Protein AF-A0A218UC31-F1 (afdb_monomer_lite)

Sequence (135 aa):
MTVTEDFSRVENTYQMEAEVCIIFSDFGKMQNVCNLLIEKLGTSVTINPPNFYHTPEAIDTLRRQVCVTAVGNTRRKAQEVCRLFGQALGKPLLIKEEETKEWGGHIDGHLLHCADSQTLQERIQNATAYASCRV

InterPro domains:
  IPR007497 Interleukin-1 receptor-associated kinase 1-binding protein 1/DUF541 [PF04402] (11-98)
  IPR030312 Interleukin-1 receptor-associated kinase 1-binding protein 1 [PTHR18842] (1-135)

Organism: NCBI:txid40157

pLDDT: mean 87.88, std 13.18, range [40.72, 97.5]

Radius of gyration: 24.86 Å; chains: 1; bounding box: 55×25×76 Å

Secondary structure (DSSP, 8-state):
-EEEEEEEEETTEEEEEEEEE---S-HHHHHHHHHHHHHHHGGG---PPPPP---HHHHHHHHHHHHHHHHHHHHHHHHHHHHHTT------S-----EEEEE-S--S------GGG--HHHHHHHH--EEEEE-

Foldseek 3Di:
DDKDKDWDDDDPDIDIDIDDDDDDPDPVVVVVVVVVCCVPCPPVDDDDDDADADDPVRVVVQQVVQLVVQVVVVQVVQQVVQVVVVHGDDDDPDDDWPDKDKDFADPDDDDPDPPVPDDPVRSVRRRDMDMHIDD

Structure (mmCIF, N/CA/C/O backbone):
data_AF-A0A218UC31-F1
#
_entry.id   AF-A0A218UC31-F1
#
loop_
_atom_site.group_PDB
_atom_site.id
_atom_site.type_symbol
_atom_site.label_atom_id
_atom_site.label_alt_id
_atom_site.label_comp_id
_atom_site.label_asym_id
_atom_site.label_entity_id
_atom_site.label_seq_id
_atom_site.pdbx_PDB_ins_code
_atom_site.Cartn_x
_atom_site.Cartn_y
_atom_site.Cartn_z
_atom_site.occupancy
_atom_site.B_iso_or_equiv
_atom_site.auth_seq_id
_atom_site.auth_comp_id
_atom_site.auth_asym_id
_atom_site.auth_atom_id
_atom_site.pdbx_PDB_model_num
ATOM 1 N N . MET A 1 1 ? -13.307 -8.740 10.676 1.00 80.25 1 MET A N 1
ATOM 2 C CA . MET A 1 1 ? -13.971 -8.236 11.891 1.00 80.25 1 MET A CA 1
ATOM 3 C C . MET A 1 1 ? -13.623 -9.192 13.003 1.00 80.25 1 MET A C 1
ATOM 5 O O . MET A 1 1 ? -13.785 -10.391 12.803 1.00 80.25 1 MET A O 1
ATOM 9 N N . THR A 1 2 ? -13.108 -8.677 14.106 1.00 88.44 2 THR A N 1
ATOM 10 C CA . THR A 1 2 ? -12.864 -9.444 15.330 1.00 88.44 2 THR A CA 1
ATOM 11 C C . THR A 1 2 ? -13.729 -8.858 16.431 1.00 88.44 2 THR A C 1
ATOM 13 O O . THR A 1 2 ? -13.940 -7.646 16.455 1.00 88.44 2 THR A O 1
ATOM 16 N N . VAL A 1 3 ? -14.265 -9.723 17.286 1.00 89.25 3 VAL A N 1
ATOM 17 C CA . VAL A 1 3 ? -15.094 -9.335 18.427 1.00 89.25 3 VAL A CA 1
ATOM 18 C C . VAL A 1 3 ? -14.505 -9.998 19.663 1.00 89.25 3 VAL A C 1
ATOM 20 O O . VAL A 1 3 ? -14.278 -11.208 19.644 1.00 89.25 3 VAL A O 1
ATOM 23 N N . THR A 1 4 ? -14.249 -9.208 20.697 1.00 89.38 4 THR A N 1
ATOM 24 C CA . THR A 1 4 ? -13.801 -9.678 22.010 1.00 89.38 4 THR A CA 1
ATOM 25 C C . THR A 1 4 ? -14.854 -9.271 23.024 1.00 89.38 4 THR A C 1
ATOM 27 O O . THR A 1 4 ? -15.269 -8.118 23.026 1.00 89.38 4 THR A O 1
ATOM 30 N N . GLU A 1 5 ? -15.297 -10.198 23.864 1.00 90.44 5 GLU A N 1
ATOM 31 C CA . GLU A 1 5 ? -16.332 -9.948 24.868 1.00 90.44 5 GLU A CA 1
ATOM 32 C C . GLU A 1 5 ? -15.764 -10.242 26.256 1.00 90.44 5 GLU A C 1
ATOM 34 O O . GLU A 1 5 ? -15.168 -11.299 26.471 1.00 90.44 5 GLU A O 1
ATOM 39 N N . ASP A 1 6 ? -15.959 -9.315 27.188 1.00 89.25 6 ASP A N 1
ATOM 40 C CA . ASP A 1 6 ? -15.653 -9.485 28.603 1.00 89.25 6 ASP A CA 1
ATOM 41 C C . ASP A 1 6 ? -16.940 -9.370 29.419 1.00 89.25 6 ASP A C 1
ATOM 43 O O . ASP A 1 6 ? -17.787 -8.505 29.174 1.00 89.25 6 ASP A O 1
ATOM 47 N N . PHE A 1 7 ? -17.105 -10.281 30.374 1.00 90.25 7 PHE A N 1
ATOM 48 C CA . PHE A 1 7 ? -18.274 -10.333 31.238 1.00 90.25 7 PHE A CA 1
ATOM 49 C C . PHE A 1 7 ? -17.826 -10.404 32.688 1.00 90.25 7 PHE A C 1
ATOM 51 O O . PHE A 1 7 ? -17.220 -11.386 33.125 1.00 90.25 7 PHE A O 1
ATOM 58 N N . SER A 1 8 ? -18.178 -9.381 33.457 1.00 89.50 8 SER A N 1
ATOM 59 C CA . SER A 1 8 ? -17.774 -9.255 34.850 1.00 89.50 8 SER A CA 1
ATOM 60 C C . SER A 1 8 ? -18.974 -8.969 35.750 1.00 89.50 8 SER A C 1
ATOM 62 O O . SER A 1 8 ? -19.945 -8.308 35.378 1.00 89.50 8 SER A O 1
ATOM 64 N N . ARG A 1 9 ? -18.938 -9.518 36.969 1.00 88.25 9 ARG A N 1
ATOM 65 C CA . ARG A 1 9 ? -19.895 -9.160 38.020 1.00 88.25 9 ARG A CA 1
ATOM 66 C C . ARG A 1 9 ? -19.314 -7.988 38.797 1.00 88.25 9 ARG A C 1
ATOM 68 O O . ARG A 1 9 ? -18.269 -8.138 39.426 1.00 88.25 9 ARG A O 1
ATOM 75 N N . VAL A 1 10 ? -20.009 -6.859 38.782 1.00 89.62 10 VAL A N 1
ATOM 76 C CA . VAL A 1 10 ? -19.609 -5.652 39.507 1.00 89.62 10 VAL A CA 1
ATOM 77 C C . VAL A 1 10 ? -20.666 -5.392 40.569 1.00 89.62 10 VAL A C 1
ATOM 79 O O . VAL A 1 10 ? -21.841 -5.198 40.267 1.00 89.62 10 VAL A O 1
ATOM 82 N N . GLU A 1 11 ? -20.259 -5.477 41.836 1.00 87.94 11 GLU A N 1
ATOM 83 C CA . GLU A 1 11 ? -21.158 -5.419 42.994 1.00 87.94 11 GLU A CA 1
ATOM 84 C C . GLU A 1 11 ? -22.302 -6.458 42.900 1.00 87.94 11 GLU A C 1
ATOM 86 O O . GLU A 1 11 ? -22.085 -7.666 43.056 1.00 87.94 11 GLU A O 1
ATOM 91 N N . ASN A 1 12 ? -23.530 -5.998 42.636 1.00 87.94 12 ASN A N 1
ATOM 92 C CA . ASN A 1 12 ? -24.735 -6.819 42.522 1.00 87.94 12 ASN A CA 1
ATOM 93 C C . ASN A 1 12 ? -25.334 -6.848 41.107 1.00 87.94 12 ASN A C 1
ATOM 95 O O . ASN A 1 12 ? -26.433 -7.375 40.923 1.00 87.94 12 ASN A O 1
ATOM 99 N N . THR A 1 13 ? -24.621 -6.315 40.117 1.00 89.75 13 THR A N 1
ATOM 100 C CA . THR A 1 13 ? -25.026 -6.304 38.709 1.00 89.75 13 THR A CA 1
ATOM 101 C C . THR A 1 13 ? -23.996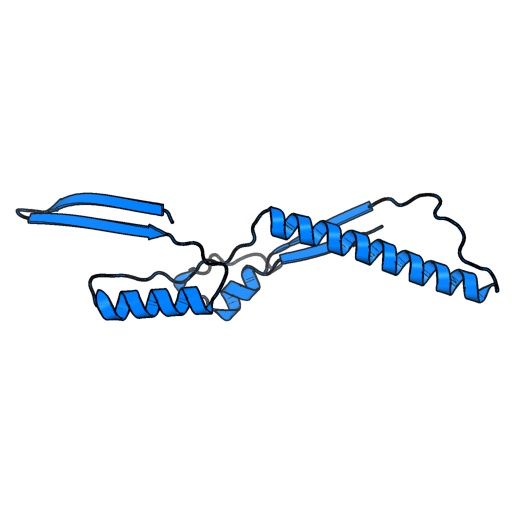 -7.025 37.840 1.00 89.75 13 THR A C 1
ATOM 103 O O . THR A 1 13 ? -22.927 -7.442 38.295 1.00 89.75 13 THR A O 1
ATOM 106 N N . TYR A 1 14 ? -24.359 -7.234 36.579 1.00 89.94 14 TYR A N 1
ATOM 107 C CA . TYR A 1 14 ? -23.474 -7.782 35.563 1.00 89.94 14 TYR A CA 1
ATOM 108 C C . TYR A 1 14 ? -23.155 -6.695 34.545 1.00 89.94 14 TYR A C 1
ATOM 110 O O . TYR A 1 14 ? -24.059 -5.986 34.098 1.00 89.94 14 TYR A O 1
ATOM 118 N N . GLN A 1 15 ? -21.883 -6.588 34.190 1.00 90.06 15 GLN A N 1
ATOM 119 C CA . GLN A 1 15 ? -21.370 -5.702 33.159 1.00 90.06 15 GLN A CA 1
ATOM 120 C C . GLN A 1 15 ? -20.818 -6.557 32.023 1.00 90.06 15 GLN A C 1
ATOM 122 O O . GLN A 1 15 ? -20.142 -7.560 32.255 1.00 90.06 15 GLN A O 1
ATOM 127 N N . MET A 1 16 ? -21.144 -6.164 30.796 1.00 90.38 16 MET A N 1
ATOM 128 C CA . MET A 1 16 ? -20.617 -6.773 29.585 1.00 90.38 16 MET A CA 1
ATOM 129 C C . MET A 1 16 ? -19.983 -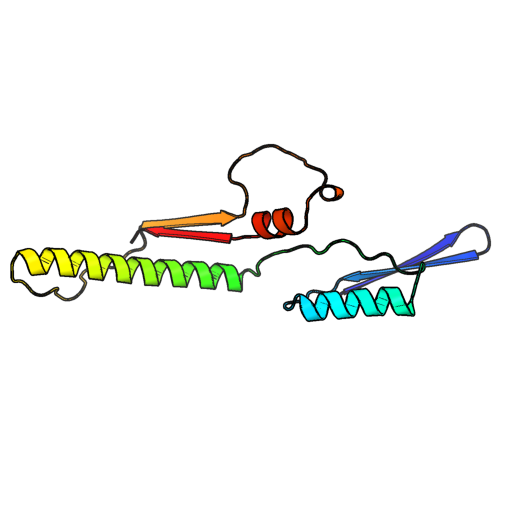5.680 28.739 1.00 90.38 16 MET A C 1
ATOM 131 O O . MET A 1 16 ? -20.630 -4.671 28.453 1.00 90.38 16 MET A O 1
ATOM 135 N N . GLU A 1 17 ? -18.742 -5.899 28.330 1.00 90.88 17 GLU A N 1
ATOM 136 C CA . GLU A 1 17 ? -18.025 -5.038 27.397 1.00 90.88 17 GLU A CA 1
ATOM 137 C C . GLU A 1 17 ? -17.679 -5.842 26.149 1.00 90.88 17 GLU A C 1
ATOM 139 O O . GLU A 1 17 ? -17.241 -6.986 26.236 1.00 90.88 17 GLU A O 1
ATOM 144 N N . ALA A 1 18 ? -17.907 -5.254 24.976 1.00 92.25 18 ALA A N 1
ATOM 145 C CA . ALA A 1 18 ? -17.579 -5.871 23.701 1.00 92.25 18 ALA A CA 1
ATOM 146 C C . ALA A 1 18 ? -16.709 -4.921 22.877 1.00 92.25 18 ALA A C 1
ATOM 148 O O . ALA A 1 18 ? -17.108 -3.793 22.581 1.00 92.25 18 ALA A O 1
ATOM 149 N N . GLU A 1 19 ? -15.531 -5.388 22.479 1.00 93.12 19 GLU A N 1
ATOM 150 C CA . GLU A 1 19 ? -14.643 -4.690 21.560 1.00 93.12 19 GLU A CA 1
ATOM 151 C C . GLU A 1 19 ? -14.818 -5.259 20.153 1.00 93.12 19 GLU A C 1
ATOM 153 O O . GLU A 1 19 ? -14.661 -6.459 19.929 1.00 93.12 19 GLU A O 1
ATOM 158 N N . VAL A 1 20 ? -15.122 -4.391 19.187 1.00 92.06 20 VAL A N 1
ATOM 159 C CA . VAL A 1 20 ? -15.267 -4.769 17.778 1.00 92.06 20 VAL A CA 1
ATOM 160 C C . VAL A 1 20 ? -14.187 -4.076 16.956 1.00 92.06 20 VAL A C 1
ATOM 162 O O . VAL A 1 20 ? -14.232 -2.862 16.762 1.00 92.06 20 VAL A O 1
ATOM 165 N N . CYS A 1 21 ? -13.246 -4.844 16.404 1.00 91.12 21 CYS A N 1
ATOM 166 C CA . CYS A 1 21 ? -12.248 -4.313 15.475 1.00 91.12 21 CYS A CA 1
ATOM 167 C C . CYS A 1 21 ? -12.645 -4.627 14.028 1.00 91.12 21 CYS A C 1
ATOM 169 O O . CYS A 1 21 ? -12.875 -5.781 13.638 1.00 91.12 21 CYS A O 1
ATOM 171 N N . ILE A 1 22 ? -12.688 -3.589 13.195 1.00 92.00 22 ILE A N 1
ATOM 172 C CA . ILE A 1 22 ? -13.055 -3.693 11.783 1.00 92.00 22 ILE A CA 1
ATOM 173 C C . ILE A 1 22 ? -11.948 -3.076 10.936 1.00 92.00 22 ILE A C 1
ATOM 175 O O . ILE A 1 22 ? -11.487 -1.970 11.201 1.00 92.00 22 ILE A O 1
ATOM 179 N N . ILE A 1 23 ? -11.543 -3.800 9.895 1.00 92.12 23 ILE A N 1
ATOM 180 C CA . ILE A 1 23 ? -10.598 -3.312 8.895 1.00 92.12 23 ILE A CA 1
ATOM 181 C C . ILE A 1 23 ? -11.411 -2.789 7.717 1.00 92.12 23 ILE A C 1
ATOM 183 O O . ILE A 1 23 ? -12.220 -3.522 7.143 1.00 92.12 23 ILE A O 1
ATOM 187 N N . PHE A 1 24 ? -11.172 -1.535 7.349 1.00 92.19 24 PHE A N 1
ATOM 188 C CA . PHE A 1 24 ? -11.782 -0.903 6.188 1.00 92.19 24 PHE A CA 1
ATOM 189 C C . PHE A 1 24 ? -10.716 -0.580 5.148 1.00 92.19 24 PHE A C 1
ATOM 191 O O . PHE A 1 24 ? -9.665 -0.038 5.471 1.00 92.19 24 PHE A O 1
ATOM 198 N N . SER A 1 25 ? -11.015 -0.868 3.883 1.00 90.69 25 SER A N 1
ATOM 199 C CA . SER A 1 25 ? -10.221 -0.406 2.739 1.00 90.69 25 SER A CA 1
ATOM 200 C C . SER A 1 25 ? -10.719 0.931 2.172 1.00 90.69 25 SER A C 1
ATOM 202 O O . SER A 1 25 ? -10.069 1.512 1.312 1.00 90.69 25 SER A O 1
ATOM 204 N N . ASP A 1 26 ? -11.897 1.389 2.608 1.00 91.94 26 ASP A N 1
ATOM 205 C CA . ASP A 1 26 ? -12.588 2.577 2.105 1.00 91.94 26 ASP A CA 1
ATOM 206 C C . ASP A 1 26 ? -12.961 3.493 3.276 1.00 91.94 26 ASP A C 1
ATOM 208 O O . ASP A 1 26 ? -13.689 3.094 4.192 1.00 91.94 26 ASP A O 1
ATOM 212 N N . PHE A 1 27 ? -12.453 4.726 3.232 1.00 88.31 27 PHE A N 1
ATOM 213 C CA . PHE A 1 27 ? -12.650 5.715 4.288 1.00 88.31 27 PHE A CA 1
ATOM 214 C C . PHE A 1 27 ? -14.107 6.180 4.401 1.00 88.31 27 PHE A C 1
ATOM 216 O O . PHE A 1 27 ? -14.608 6.362 5.508 1.00 88.31 27 PHE A O 1
ATOM 223 N N . GLY A 1 28 ? -14.816 6.325 3.278 1.00 92.44 28 GLY A N 1
ATOM 224 C CA . GLY A 1 28 ? -16.222 6.724 3.280 1.00 92.44 28 GLY A CA 1
ATOM 225 C C . GLY A 1 28 ? -17.107 5.657 3.920 1.00 92.44 28 GLY A C 1
ATOM 226 O O . GLY A 1 28 ? -17.976 5.971 4.733 1.00 92.44 28 GLY A O 1
ATOM 227 N N . LYS A 1 29 ? -16.845 4.377 3.629 1.00 94.31 29 LYS A N 1
ATOM 228 C CA . LYS A 1 29 ? -17.543 3.257 4.284 1.00 94.31 29 LYS A CA 1
ATOM 229 C C . LYS A 1 29 ? -17.259 3.211 5.781 1.00 94.31 29 LYS A C 1
ATOM 231 O O . LYS A 1 29 ? -18.200 3.052 6.552 1.00 94.31 29 LYS A O 1
ATOM 236 N N . MET A 1 30 ? -15.999 3.385 6.183 1.00 93.44 30 MET A N 1
ATOM 237 C CA . MET A 1 30 ? -15.620 3.468 7.596 1.00 93.44 30 MET A CA 1
ATOM 238 C C . MET A 1 30 ? -16.388 4.590 8.302 1.00 93.44 30 MET A C 1
ATOM 240 O O . MET A 1 30 ? -17.046 4.343 9.308 1.00 93.44 30 MET A O 1
ATOM 244 N N . GLN A 1 31 ? -16.363 5.805 7.747 1.00 92.31 31 GLN A N 1
ATOM 245 C CA . GLN A 1 31 ? -17.034 6.965 8.331 1.00 92.31 31 GLN A CA 1
ATOM 246 C C . GLN A 1 31 ? -18.550 6.756 8.443 1.00 92.31 31 GLN A C 1
ATOM 248 O O . GLN A 1 31 ? -19.131 7.046 9.486 1.00 92.31 31 GLN A O 1
ATOM 253 N N . ASN A 1 32 ? -19.189 6.204 7.408 1.00 95.88 32 ASN A N 1
ATOM 254 C CA . ASN A 1 32 ? -20.620 5.899 7.432 1.00 95.88 32 ASN A CA 1
ATOM 255 C C . ASN A 1 32 ? -20.979 4.890 8.529 1.00 95.88 32 ASN A C 1
ATOM 257 O O . ASN A 1 32 ? -21.979 5.075 9.219 1.00 95.88 32 ASN A O 1
ATOM 261 N N . VAL A 1 33 ? -20.162 3.848 8.716 1.00 94.44 33 VAL A N 1
ATOM 262 C CA . VAL A 1 33 ? -20.369 2.867 9.791 1.00 94.44 33 VAL A CA 1
ATOM 263 C C . VAL A 1 33 ? -20.169 3.511 11.163 1.00 94.44 33 VAL A C 1
ATOM 265 O O . VAL A 1 33 ? -21.015 3.321 12.031 1.00 94.44 33 VAL A O 1
ATOM 268 N N . CYS A 1 34 ? -19.121 4.318 11.362 1.00 92.81 34 CYS A N 1
ATOM 269 C CA . CYS A 1 34 ? -18.907 5.029 12.627 1.00 92.81 34 CYS A CA 1
ATOM 270 C C . CYS A 1 34 ? -20.086 5.950 12.973 1.00 92.81 34 CYS A C 1
ATOM 272 O O . CYS A 1 34 ? -20.592 5.910 14.092 1.00 92.81 34 CYS A O 1
ATOM 274 N N . ASN A 1 35 ? -20.565 6.728 11.999 1.00 94.38 35 ASN A N 1
ATOM 275 C CA . ASN A 1 35 ? -21.720 7.606 12.176 1.00 94.38 35 ASN A CA 1
ATOM 276 C C . ASN A 1 35 ? -22.978 6.811 12.546 1.00 94.38 35 ASN A C 1
ATOM 278 O O . ASN A 1 35 ? -23.686 7.190 13.474 1.00 94.38 35 ASN A O 1
ATOM 282 N N . LEU A 1 36 ? -23.230 5.692 11.859 1.00 95.69 36 LEU A N 1
ATOM 283 C CA . LEU A 1 36 ? -24.373 4.825 12.140 1.00 95.69 36 LEU A CA 1
ATOM 284 C C . LEU A 1 36 ? -24.314 4.250 13.562 1.00 95.69 36 LEU A C 1
ATOM 286 O O . LEU A 1 36 ? -25.330 4.228 14.252 1.00 95.69 36 LEU A O 1
ATOM 290 N N . LEU A 1 37 ? -23.142 3.793 14.009 1.00 94.12 37 LEU A N 1
ATOM 291 C CA . LEU A 1 37 ? -22.967 3.249 15.358 1.00 94.12 37 LEU A CA 1
ATOM 292 C C . LEU A 1 37 ? -23.225 4.314 16.427 1.00 94.12 37 LEU A C 1
ATOM 294 O O . LEU A 1 37 ? -23.959 4.044 17.374 1.00 94.12 37 LEU A O 1
ATOM 298 N N . ILE A 1 38 ? -22.703 5.530 16.246 1.00 94.31 38 ILE A N 1
ATOM 299 C CA . ILE A 1 38 ? -22.977 6.657 17.150 1.00 94.31 38 ILE A CA 1
ATOM 300 C C . ILE A 1 38 ? -24.473 6.986 17.164 1.00 94.31 38 ILE A C 1
ATOM 302 O O . ILE A 1 38 ? -25.054 7.159 18.231 1.00 94.31 38 ILE A O 1
ATOM 306 N N . GLU A 1 39 ? -25.118 7.035 15.996 1.00 96.00 39 GLU A N 1
ATOM 307 C CA . GLU A 1 39 ? -26.543 7.360 15.886 1.00 96.00 39 GLU A CA 1
ATOM 308 C C . GLU A 1 39 ? -27.432 6.320 16.583 1.00 96.00 39 GLU A C 1
ATOM 310 O O . GLU A 1 39 ? -28.420 6.679 17.222 1.00 96.00 39 GLU A O 1
ATOM 315 N N . LYS A 1 40 ? -27.107 5.026 16.457 1.00 96.44 40 LYS A N 1
ATOM 316 C CA . LYS A 1 40 ? -27.949 3.941 16.984 1.00 96.44 40 LYS A CA 1
ATOM 317 C C . LYS A 1 40 ? -27.637 3.551 18.425 1.00 96.44 40 LYS A C 1
ATOM 319 O O . LYS A 1 40 ? -28.552 3.118 19.119 1.00 96.44 40 LYS A O 1
ATOM 324 N N . LEU A 1 41 ? -26.385 3.673 18.863 1.00 94.31 41 LEU A N 1
ATOM 325 C CA . LEU A 1 41 ? -25.936 3.213 20.184 1.00 94.31 41 LEU A CA 1
ATOM 326 C C . LEU A 1 41 ? -25.631 4.366 21.150 1.00 94.31 41 LEU A C 1
ATOM 328 O O . LEU A 1 41 ? -25.525 4.139 22.354 1.00 94.31 41 LEU A O 1
ATOM 332 N N . GLY A 1 42 ? -25.525 5.603 20.658 1.00 92.94 42 GLY A N 1
ATOM 333 C CA . GLY A 1 42 ? -25.339 6.790 21.488 1.00 92.94 42 GLY A CA 1
ATOM 334 C C . GLY A 1 42 ? -24.121 6.678 22.404 1.00 92.94 42 GLY A C 1
ATOM 335 O O . GLY A 1 42 ? -23.006 6.441 21.950 1.00 92.94 42 GLY A O 1
ATOM 336 N N . THR A 1 43 ? -24.337 6.841 23.709 1.00 92.06 43 THR A N 1
ATOM 337 C CA . THR A 1 43 ? -23.278 6.796 24.733 1.00 92.06 43 THR A CA 1
ATOM 338 C C . THR A 1 43 ? -22.839 5.382 25.114 1.00 92.06 43 THR A C 1
ATOM 340 O O . THR A 1 43 ? -21.910 5.235 25.899 1.00 92.06 43 THR A O 1
ATOM 343 N N . SER A 1 44 ? -23.503 4.342 24.603 1.00 91.38 44 SER A N 1
ATOM 344 C CA . SER A 1 44 ? -23.142 2.942 24.864 1.00 91.38 44 SER A CA 1
ATOM 345 C C . SER A 1 44 ? -22.023 2.429 23.954 1.00 91.38 44 SER A C 1
ATOM 347 O O . SER A 1 44 ? -21.630 1.274 24.076 1.00 91.38 44 SER A O 1
ATOM 349 N N . VAL A 1 45 ? -21.518 3.261 23.037 1.00 93.75 45 VAL A N 1
ATOM 350 C CA . VAL A 1 45 ? -20.395 2.929 22.158 1.00 93.75 45 VAL A CA 1
ATOM 351 C C . VAL A 1 45 ? -19.296 3.980 22.272 1.00 93.75 45 VAL A C 1
ATOM 353 O O . VAL A 1 45 ? -19.556 5.181 22.245 1.00 93.75 45 VAL A O 1
ATOM 356 N N . THR A 1 46 ? -18.052 3.515 22.334 1.00 93.25 46 THR A N 1
ATOM 357 C CA . THR A 1 46 ? -16.859 4.357 22.225 1.00 93.25 46 THR A CA 1
ATOM 358 C C . THR A 1 46 ? -16.159 4.016 20.919 1.00 93.25 46 THR A C 1
ATOM 360 O O . THR A 1 46 ? -15.781 2.867 20.698 1.00 93.25 46 THR A O 1
ATOM 363 N N . ILE A 1 47 ? -15.997 5.002 20.033 1.00 91.69 47 ILE A N 1
ATOM 364 C CA . ILE A 1 47 ? -15.278 4.818 18.768 1.00 91.69 47 ILE A CA 1
ATOM 365 C C . ILE A 1 47 ? -13.867 5.364 18.916 1.00 91.69 47 ILE A C 1
ATOM 367 O O . ILE A 1 47 ? -13.668 6.570 19.066 1.00 91.69 47 ILE A O 1
ATOM 371 N N . ASN A 1 48 ? -12.889 4.469 18.820 1.00 88.62 48 ASN A N 1
ATOM 372 C CA . ASN A 1 48 ? -11.487 4.848 18.814 1.00 88.62 48 ASN A CA 1
ATOM 373 C C . ASN A 1 48 ? -11.078 5.424 17.445 1.00 88.62 48 ASN A C 1
ATOM 375 O O . ASN A 1 48 ? -11.583 4.982 16.407 1.00 88.62 48 ASN A O 1
ATO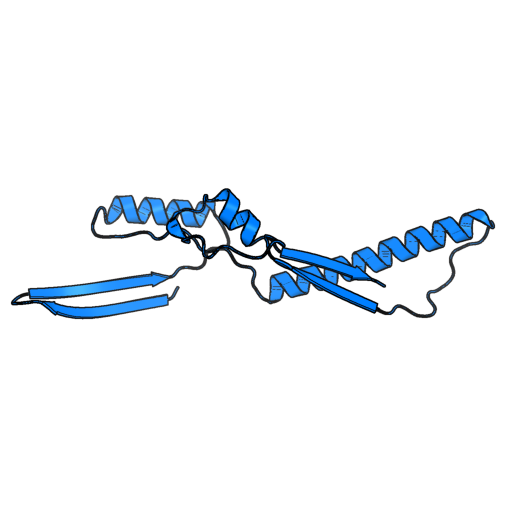M 379 N N . PRO A 1 49 ? -10.144 6.391 17.412 1.00 85.81 49 PRO A N 1
ATOM 380 C CA . PRO A 1 49 ? -9.569 6.887 16.168 1.00 85.81 49 PRO A CA 1
ATOM 381 C C . PRO A 1 49 ? -8.978 5.761 15.295 1.00 85.81 49 PRO A C 1
ATOM 383 O O . PRO A 1 49 ? -8.385 4.823 15.833 1.00 85.81 49 PRO A O 1
ATOM 386 N N . PRO A 1 50 ? -9.069 5.849 13.954 1.00 87.88 50 PRO A N 1
ATOM 387 C CA . PRO A 1 50 ? -8.593 4.789 13.073 1.00 87.88 50 PRO A CA 1
ATOM 388 C C . PRO A 1 50 ? -7.066 4.655 13.095 1.00 87.88 50 PRO A C 1
ATOM 390 O O . PRO A 1 50 ? -6.331 5.647 13.184 1.00 87.88 50 PRO A O 1
ATOM 393 N N . ASN A 1 51 ? -6.612 3.411 12.938 1.00 86.31 51 ASN A N 1
ATOM 394 C CA . ASN A 1 51 ? -5.216 3.057 12.707 1.00 86.31 51 ASN A CA 1
ATOM 395 C C . ASN A 1 51 ? -4.999 2.794 11.215 1.00 86.31 51 ASN A C 1
ATOM 397 O O . ASN A 1 51 ? -5.710 1.989 10.612 1.00 86.31 51 ASN A O 1
ATOM 401 N N . PHE A 1 52 ? -4.006 3.459 10.629 1.00 87.69 52 PHE A N 1
ATOM 402 C CA . PHE A 1 52 ? -3.654 3.308 9.220 1.00 87.69 52 PHE A CA 1
ATOM 403 C C . PHE A 1 52 ? -2.432 2.410 9.085 1.00 87.69 52 PHE A C 1
ATOM 405 O O . PHE A 1 52 ? -1.443 2.587 9.793 1.00 87.69 52 PHE A O 1
ATOM 412 N N . TYR A 1 53 ? -2.496 1.455 8.165 1.00 87.06 53 TYR A N 1
ATOM 413 C CA . TYR A 1 53 ? -1.386 0.564 7.866 1.00 87.06 53 TYR A CA 1
ATOM 414 C C . TYR A 1 53 ? -1.491 0.042 6.434 1.00 87.06 53 TYR A C 1
ATOM 416 O O . TYR A 1 53 ? -2.552 0.082 5.807 1.00 87.06 53 TYR A O 1
ATOM 424 N N . HIS A 1 54 ? -0.377 -0.478 5.930 1.00 89.50 54 HIS A N 1
ATOM 425 C CA . HIS A 1 54 ? -0.313 -1.171 4.652 1.00 89.50 54 HIS A CA 1
ATOM 426 C C . HIS A 1 54 ? -0.217 -2.675 4.879 1.00 89.50 54 HIS A C 1
ATOM 428 O O . HIS A 1 54 ? 0.462 -3.131 5.800 1.00 89.50 54 HIS A O 1
ATOM 434 N N . THR A 1 55 ? -0.883 -3.456 4.031 1.00 90.00 55 THR A N 1
ATOM 435 C CA . THR A 1 55 ? -0.709 -4.909 4.053 1.00 90.00 55 THR A CA 1
ATOM 436 C C . THR A 1 55 ? 0.655 -5.285 3.461 1.00 90.00 55 THR A C 1
ATOM 438 O O . THR A 1 55 ? 1.195 -4.526 2.643 1.00 90.00 55 THR A O 1
ATOM 441 N N . PRO A 1 56 ? 1.226 -6.448 3.821 1.00 88.75 56 PRO A N 1
ATOM 442 C CA . PRO A 1 56 ? 2.478 -6.918 3.229 1.00 88.75 56 PRO A CA 1
ATOM 443 C C . PRO A 1 56 ? 2.432 -6.977 1.695 1.00 88.75 56 PRO A C 1
ATOM 445 O O . PRO A 1 56 ? 3.411 -6.646 1.029 1.00 88.75 56 PRO A O 1
ATOM 448 N N . GLU A 1 57 ? 1.278 -7.323 1.124 1.00 92.62 57 GLU A N 1
ATOM 449 C CA . GLU A 1 57 ? 1.064 -7.416 -0.323 1.00 92.62 57 GLU A CA 1
ATOM 450 C C . GLU A 1 57 ? 1.106 -6.040 -0.999 1.00 92.62 57 GLU A C 1
ATOM 452 O O . GLU A 1 57 ? 1.636 -5.904 -2.105 1.00 92.62 57 GLU A O 1
ATOM 457 N N . ALA A 1 58 ? 0.578 -5.004 -0.338 1.00 91.44 58 ALA A N 1
ATOM 458 C CA . ALA A 1 58 ? 0.644 -3.633 -0.838 1.00 91.44 58 ALA A CA 1
ATOM 459 C C . ALA A 1 58 ? 2.096 -3.129 -0.881 1.00 91.44 58 ALA A C 1
ATOM 461 O O . ALA A 1 58 ? 2.508 -2.508 -1.862 1.00 91.44 58 ALA A O 1
ATOM 462 N N . ILE A 1 59 ? 2.886 -3.453 0.147 1.00 91.56 59 ILE A N 1
ATOM 463 C CA . ILE A 1 59 ? 4.311 -3.105 0.204 1.00 91.56 59 ILE A CA 1
ATOM 464 C C . ILE A 1 59 ? 5.117 -3.883 -0.846 1.00 91.56 59 ILE A C 1
ATOM 466 O O . ILE A 1 59 ? 5.921 -3.292 -1.564 1.00 91.56 59 ILE A O 1
ATOM 470 N N . ASP A 1 60 ? 4.878 -5.185 -1.014 1.00 92.69 60 ASP A N 1
ATOM 471 C CA . ASP A 1 60 ? 5.536 -5.977 -2.065 1.00 92.69 60 ASP A CA 1
ATOM 472 C C . ASP A 1 60 ? 5.204 -5.455 -3.474 1.00 92.69 60 ASP A C 1
ATOM 474 O O . ASP A 1 60 ? 6.076 -5.335 -4.339 1.00 92.69 60 ASP A O 1
ATOM 478 N N . THR A 1 61 ? 3.952 -5.048 -3.694 1.00 95.56 61 THR A N 1
ATOM 479 C CA . THR A 1 61 ? 3.536 -4.408 -4.949 1.00 95.56 61 THR A CA 1
ATOM 480 C C . THR A 1 61 ? 4.310 -3.112 -5.194 1.00 95.56 61 THR A C 1
ATOM 482 O O . THR A 1 61 ? 4.796 -2.886 -6.307 1.00 95.56 61 THR A O 1
ATOM 485 N N . LEU A 1 62 ? 4.486 -2.285 -4.158 1.00 95.38 62 LEU A N 1
ATOM 486 C CA . LEU A 1 62 ? 5.278 -1.058 -4.236 1.00 95.38 62 LEU A CA 1
ATOM 487 C C . LEU A 1 62 ? 6.744 -1.351 -4.604 1.00 95.38 62 LEU A C 1
ATOM 489 O O . LEU A 1 62 ? 7.261 -0.719 -5.527 1.00 95.38 62 LEU A O 1
ATOM 493 N N . ARG A 1 63 ? 7.394 -2.342 -3.968 1.00 93.25 63 ARG A N 1
ATOM 494 C CA . ARG A 1 63 ? 8.774 -2.764 -4.305 1.00 93.25 63 ARG A CA 1
ATOM 495 C C . ARG A 1 63 ? 8.922 -3.077 -5.788 1.00 93.25 63 ARG A C 1
ATOM 497 O O . ARG A 1 63 ? 9.779 -2.516 -6.474 1.00 93.25 63 ARG A O 1
ATOM 504 N N . ARG A 1 64 ? 8.054 -3.955 -6.296 1.00 94.50 64 ARG A N 1
ATOM 505 C CA . ARG A 1 64 ? 8.080 -4.393 -7.699 1.00 94.50 64 ARG A CA 1
ATOM 506 C C . ARG A 1 64 ? 7.879 -3.217 -8.646 1.00 94.50 64 ARG A C 1
ATOM 508 O O . ARG A 1 64 ? 8.612 -3.087 -9.626 1.00 94.50 64 ARG A O 1
ATOM 515 N N . GLN A 1 65 ? 6.925 -2.340 -8.338 1.00 96.25 65 GLN A N 1
ATOM 516 C CA . GLN A 1 65 ? 6.639 -1.165 -9.154 1.00 96.25 65 GLN A CA 1
ATOM 517 C C . GLN A 1 65 ? 7.847 -0.225 -9.239 1.00 96.25 65 GLN A C 1
ATOM 519 O O . GLN A 1 65 ? 8.190 0.252 -10.326 1.00 96.25 65 GLN A O 1
ATOM 524 N N . VAL A 1 66 ? 8.513 0.027 -8.112 1.00 96.44 66 VAL A N 1
ATOM 525 C CA . VAL A 1 66 ? 9.692 0.896 -8.064 1.00 96.44 66 VAL A CA 1
ATOM 526 C C . VAL A 1 66 ? 10.863 0.276 -8.830 1.00 96.44 66 VAL A C 1
ATOM 528 O O . VAL A 1 66 ? 11.500 0.983 -9.609 1.00 96.44 66 VAL A O 1
ATOM 531 N N . CYS A 1 67 ? 11.091 -1.034 -8.713 1.00 95.75 67 CYS A N 1
ATOM 532 C CA . CYS A 1 67 ? 12.122 -1.745 -9.477 1.00 95.75 67 CYS A CA 1
ATOM 533 C C . CYS A 1 67 ? 11.887 -1.655 -10.996 1.00 95.75 67 CYS A C 1
ATOM 535 O O . CYS A 1 67 ? 12.763 -1.217 -11.745 1.00 95.75 67 CYS A O 1
ATOM 537 N N . VAL A 1 68 ? 10.673 -1.961 -11.468 1.00 96.56 68 VAL A N 1
ATOM 538 C CA . VAL A 1 68 ? 10.321 -1.853 -12.897 1.00 96.56 68 VAL A CA 1
ATOM 539 C C . VAL A 1 68 ? 10.494 -0.419 -13.404 1.00 96.56 68 VAL A C 1
ATOM 541 O O . VAL A 1 68 ? 11.011 -0.191 -14.501 1.00 96.56 68 VAL A O 1
ATOM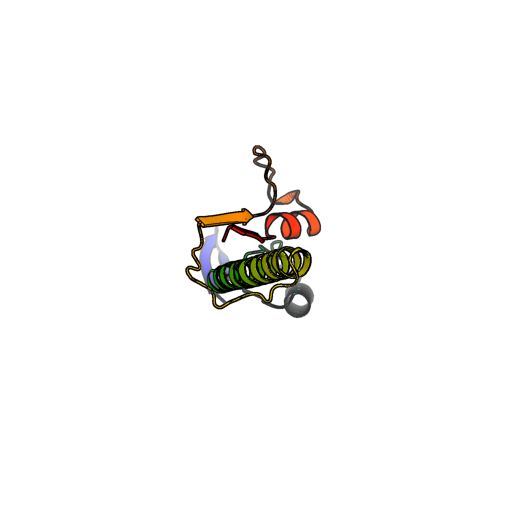 544 N N . THR A 1 69 ? 10.104 0.563 -12.590 1.00 97.31 69 THR A N 1
ATOM 545 C CA . THR A 1 69 ? 10.267 1.983 -12.923 1.00 97.31 69 THR A CA 1
ATOM 546 C C . THR A 1 69 ? 11.746 2.369 -13.008 1.00 97.31 69 THR A C 1
ATOM 548 O O . THR A 1 69 ? 12.140 3.063 -13.948 1.00 97.31 69 THR A O 1
ATOM 551 N N . ALA A 1 70 ? 12.582 1.883 -12.087 1.00 97.12 70 ALA A N 1
ATOM 552 C CA . ALA A 1 70 ? 14.025 2.104 -12.095 1.00 97.12 70 ALA A CA 1
ATOM 553 C C . ALA A 1 70 ? 14.682 1.509 -13.352 1.00 97.12 70 ALA A C 1
ATOM 555 O O . ALA A 1 70 ? 15.393 2.225 -14.055 1.00 97.12 70 ALA A O 1
ATOM 556 N N . VAL A 1 71 ? 14.348 0.266 -13.725 1.00 96.88 71 VAL A N 1
ATOM 557 C CA . VAL A 1 71 ? 14.801 -0.355 -14.987 1.00 96.88 71 VAL A CA 1
ATOM 558 C C . VAL A 1 71 ? 14.391 0.496 -16.195 1.00 96.88 71 VAL A C 1
ATOM 560 O O . VAL A 1 71 ? 15.201 0.753 -17.090 1.00 96.88 71 VAL A O 1
ATOM 563 N N . GLY A 1 72 ? 13.140 0.967 -16.228 1.00 96.81 72 GLY A N 1
ATOM 564 C CA . GLY A 1 72 ? 12.633 1.832 -17.295 1.00 96.81 72 GLY A CA 1
ATOM 565 C C . GLY A 1 72 ? 13.402 3.152 -17.404 1.00 96.81 72 GLY A C 1
ATOM 566 O O . GLY A 1 72 ? 13.748 3.580 -18.509 1.00 96.81 72 GLY A O 1
ATOM 567 N N . ASN A 1 73 ? 13.723 3.767 -16.265 1.00 96.69 73 ASN A N 1
ATOM 568 C CA . ASN A 1 73 ? 14.528 4.985 -16.196 1.00 96.69 73 ASN A CA 1
ATOM 569 C C . ASN A 1 73 ? 15.969 4.741 -16.667 1.00 96.69 73 ASN A C 1
ATOM 571 O O . ASN A 1 73 ? 16.474 5.514 -17.483 1.00 96.69 73 ASN A O 1
ATOM 575 N N . THR A 1 74 ? 16.601 3.645 -16.240 1.00 96.00 74 THR A N 1
ATOM 576 C CA . THR A 1 74 ? 17.948 3.251 -16.682 1.00 96.00 74 THR A CA 1
ATOM 577 C C . THR A 1 74 ? 17.987 3.004 -18.187 1.00 96.00 74 THR A C 1
ATOM 579 O O . THR A 1 74 ? 18.868 3.523 -18.872 1.00 96.00 74 THR A O 1
ATOM 582 N N . ARG A 1 75 ? 16.989 2.303 -18.743 1.00 96.12 75 ARG A N 1
ATOM 583 C CA . ARG A 1 75 ? 16.867 2.097 -20.194 1.00 96.12 75 ARG A CA 1
ATOM 584 C C . ARG A 1 75 ? 16.747 3.422 -20.948 1.00 96.12 75 ARG A C 1
ATOM 586 O O . ARG A 1 75 ? 17.423 3.596 -21.959 1.00 96.12 75 ARG A O 1
ATOM 593 N N . ARG A 1 76 ? 15.911 4.352 -20.467 1.00 97.31 76 ARG A N 1
ATOM 594 C CA . ARG A 1 76 ? 15.743 5.680 -21.083 1.00 97.31 76 ARG A CA 1
ATOM 595 C C . ARG A 1 76 ? 17.064 6.452 -21.085 1.00 97.31 76 ARG A C 1
ATOM 597 O O . ARG A 1 76 ? 17.485 6.924 -22.137 1.00 97.31 76 ARG A O 1
ATOM 604 N N . LYS A 1 77 ? 17.758 6.483 -19.944 1.00 96.88 77 LYS A N 1
ATOM 605 C CA . LYS A 1 77 ? 19.066 7.137 -19.808 1.00 96.88 77 LYS A CA 1
ATOM 606 C C . LYS A 1 77 ? 20.116 6.513 -20.732 1.00 96.88 77 LYS A C 1
ATOM 608 O O . LYS A 1 77 ? 20.833 7.232 -21.419 1.00 96.88 77 LYS A O 1
ATOM 613 N N . ALA A 1 78 ? 20.182 5.184 -20.809 1.00 96.81 78 ALA A N 1
ATOM 614 C CA . ALA A 1 78 ? 21.096 4.488 -21.714 1.00 96.81 78 ALA A CA 1
ATOM 615 C C . ALA A 1 78 ? 20.791 4.797 -23.190 1.00 96.81 78 ALA A C 1
ATOM 617 O O . ALA A 1 78 ? 21.706 5.034 -23.974 1.00 96.81 78 ALA A O 1
ATOM 618 N N . GLN A 1 79 ? 19.510 4.855 -23.568 1.00 97.38 79 GLN A N 1
ATOM 619 C CA . GLN A 1 79 ? 19.092 5.214 -24.922 1.00 97.38 79 GLN A CA 1
ATOM 620 C C . GLN A 1 79 ? 19.508 6.643 -25.297 1.00 97.38 79 GLN A C 1
ATOM 622 O O . GLN A 1 79 ? 19.982 6.862 -26.412 1.00 97.38 79 GLN A O 1
ATOM 627 N N . GLU A 1 80 ? 19.350 7.601 -24.384 1.00 97.50 80 GLU A N 1
ATOM 628 C CA . GLU A 1 80 ? 19.801 8.983 -24.582 1.00 97.50 80 GLU A CA 1
ATOM 629 C C . GLU A 1 80 ? 21.315 9.046 -24.801 1.00 97.50 80 GLU A C 1
ATOM 631 O O . GLU A 1 80 ? 21.762 9.670 -25.762 1.00 97.50 80 GLU A O 1
ATOM 636 N N . VAL A 1 81 ? 22.094 8.328 -23.986 1.00 97.44 81 VAL A N 1
ATOM 637 C CA . VAL A 1 81 ? 23.553 8.243 -24.140 1.00 97.44 81 VAL A CA 1
ATOM 638 C C . VAL A 1 81 ? 23.934 7.631 -25.491 1.00 97.44 81 VAL A C 1
ATOM 640 O O . VAL A 1 81 ? 24.729 8.226 -26.211 1.00 97.44 81 VAL A O 1
ATOM 643 N N . CYS A 1 82 ? 23.349 6.496 -25.892 1.00 96.88 82 CYS A N 1
ATOM 644 C CA . CYS A 1 82 ? 23.633 5.873 -27.193 1.00 96.88 82 CYS A CA 1
ATOM 645 C C . CYS A 1 82 ? 23.320 6.810 -28.370 1.00 96.88 82 CYS A C 1
ATOM 647 O O . CYS A 1 82 ? 24.097 6.886 -29.327 1.00 96.88 82 CYS A O 1
ATOM 649 N N . ARG A 1 83 ? 22.216 7.564 -28.282 1.00 96.50 83 ARG A N 1
ATOM 650 C CA . ARG A 1 83 ? 21.795 8.508 -29.324 1.00 96.50 83 ARG A CA 1
ATOM 651 C C . ARG A 1 83 ? 22.818 9.623 -29.548 1.00 96.50 83 ARG A C 1
ATOM 653 O O . ARG A 1 83 ? 22.978 10.043 -30.691 1.00 96.50 83 ARG A O 1
ATOM 660 N N . LEU A 1 84 ? 23.535 10.065 -28.510 1.00 97.00 84 LEU A N 1
ATOM 661 C CA . LEU A 1 84 ? 24.613 11.057 -28.648 1.00 97.00 84 LEU A CA 1
ATOM 662 C C . LEU A 1 84 ? 25.749 10.573 -29.562 1.00 97.00 84 LEU A C 1
ATOM 664 O O . LEU A 1 84 ? 26.392 11.384 -30.218 1.00 97.00 84 LEU A O 1
ATOM 668 N N . PHE A 1 85 ? 25.955 9.258 -29.657 1.00 96.38 85 PHE A N 1
ATOM 669 C CA . PHE A 1 85 ? 26.953 8.637 -30.533 1.00 96.38 85 PHE A CA 1
ATOM 670 C C . PHE A 1 85 ? 26.366 8.156 -31.872 1.00 96.38 85 PHE A C 1
ATOM 672 O O . PHE A 1 85 ? 27.023 7.421 -32.611 1.00 96.38 85 PHE A O 1
ATOM 679 N N . GLY A 1 86 ? 25.113 8.512 -32.183 1.00 96.06 86 GLY A N 1
ATOM 680 C CA . GLY A 1 86 ? 24.409 8.021 -33.371 1.00 96.06 86 GLY A CA 1
ATOM 681 C C . GLY A 1 86 ? 24.147 6.511 -33.352 1.00 96.06 86 GLY A C 1
ATOM 682 O O . GLY A 1 86 ? 23.941 5.916 -34.406 1.00 96.06 86 GLY A O 1
ATOM 683 N N . GLN A 1 87 ? 24.177 5.882 -32.172 1.00 95.81 87 GLN A N 1
ATOM 684 C CA . GLN A 1 87 ? 23.982 4.443 -31.999 1.00 95.81 87 GLN A CA 1
ATOM 685 C C . GLN A 1 87 ? 22.595 4.128 -31.431 1.00 95.81 87 GLN A C 1
ATOM 687 O O . GLN A 1 87 ? 21.997 4.922 -30.699 1.00 95.81 87 GLN A O 1
ATOM 692 N N . ALA A 1 88 ? 22.093 2.931 -31.734 1.00 95.06 88 ALA A N 1
ATOM 693 C CA . ALA A 1 88 ? 20.892 2.387 -31.109 1.00 95.06 88 ALA A CA 1
ATOM 694 C C . ALA A 1 88 ? 21.235 1.654 -29.802 1.00 95.06 88 ALA A C 1
ATOM 696 O O . ALA A 1 88 ? 22.299 1.047 -29.678 1.00 95.06 88 ALA A O 1
ATOM 697 N N . LEU A 1 89 ? 20.311 1.670 -28.836 1.00 96.38 89 LEU A N 1
ATOM 698 C CA . LEU A 1 89 ? 20.450 0.870 -27.620 1.00 96.38 89 LEU A CA 1
ATOM 699 C C . LEU A 1 89 ? 20.289 -0.621 -27.957 1.00 96.38 89 LEU A C 1
ATOM 701 O O . LEU A 1 89 ? 19.265 -1.030 -28.506 1.00 96.38 89 LEU A O 1
ATOM 705 N N . GLY A 1 90 ? 21.299 -1.421 -27.617 1.00 94.31 90 GLY A N 1
ATOM 706 C CA . GLY A 1 90 ? 21.300 -2.869 -27.818 1.00 94.31 90 GLY A CA 1
ATOM 707 C C . GLY A 1 90 ? 20.455 -3.642 -26.798 1.00 94.31 90 GLY A C 1
ATOM 708 O O . GLY A 1 90 ? 19.736 -3.076 -25.973 1.00 94.31 90 GLY A O 1
ATOM 709 N N . LYS A 1 91 ? 20.555 -4.975 -26.849 1.00 95.19 91 LYS A N 1
ATOM 710 C CA . LYS A 1 91 ? 19.908 -5.855 -25.867 1.00 95.19 91 LYS A CA 1
ATOM 711 C C . LYS A 1 91 ? 20.601 -5.719 -24.499 1.00 95.19 91 LYS A C 1
ATOM 713 O O . LYS A 1 91 ? 21.827 -5.612 -24.475 1.00 95.19 91 LYS A O 1
ATOM 718 N N . PRO A 1 92 ? 19.858 -5.748 -23.377 1.00 94.31 92 PRO A N 1
ATOM 719 C CA . PRO A 1 92 ? 20.461 -5.755 -22.047 1.00 94.31 92 PRO A CA 1
ATOM 720 C C . PRO A 1 92 ? 21.391 -6.959 -21.858 1.00 94.31 92 PRO A C 1
ATOM 722 O O . PRO A 1 92 ? 21.044 -8.068 -22.262 1.00 94.31 92 PRO A O 1
ATOM 725 N N . LEU A 1 93 ? 22.549 -6.737 -21.228 1.00 95.19 93 LEU A N 1
ATOM 726 C CA . LEU A 1 93 ? 23.491 -7.805 -20.870 1.00 95.19 93 LEU A CA 1
ATOM 727 C C . LEU A 1 93 ? 23.190 -8.387 -19.481 1.00 95.19 93 LEU A C 1
ATOM 729 O O . LEU A 1 93 ? 23.176 -9.600 -19.305 1.00 95.19 93 LEU A O 1
ATOM 733 N N . LEU A 1 94 ? 22.941 -7.514 -18.504 1.00 94.25 94 LEU A N 1
ATOM 734 C CA . LEU A 1 94 ? 22.628 -7.853 -17.120 1.00 94.25 94 LEU A CA 1
ATOM 735 C C . LEU A 1 94 ? 21.672 -6.794 -16.567 1.00 94.25 94 LEU A C 1
ATOM 737 O O . LEU A 1 94 ? 21.859 -5.605 -16.816 1.00 94.25 94 LEU A O 1
ATOM 741 N N . ILE A 1 95 ? 20.664 -7.233 -15.818 1.00 94.31 95 ILE A N 1
ATOM 742 C CA . ILE A 1 95 ? 19.804 -6.369 -15.007 1.00 94.31 95 ILE A CA 1
ATOM 743 C C . ILE A 1 95 ? 19.883 -6.924 -13.596 1.00 94.31 95 ILE A C 1
ATOM 745 O O . ILE A 1 95 ? 19.611 -8.107 -13.387 1.00 94.31 95 ILE A O 1
ATOM 749 N N . LYS A 1 96 ? 20.292 -6.091 -12.645 1.00 94.44 96 LYS A N 1
ATOM 750 C CA . LYS A 1 96 ? 20.465 -6.503 -11.261 1.00 94.44 96 LYS A CA 1
ATOM 751 C C . LYS A 1 96 ? 19.986 -5.386 -10.356 1.00 94.44 96 LYS A C 1
ATOM 753 O O . LYS A 1 96 ? 20.437 -4.264 -10.486 1.00 94.44 96 LYS A O 1
ATOM 758 N N . GLU A 1 97 ? 19.117 -5.716 -9.417 1.00 93.38 97 GLU A N 1
ATOM 759 C CA . GLU A 1 97 ? 18.819 -4.815 -8.313 1.00 93.38 97 GLU A CA 1
ATOM 760 C C . GLU A 1 97 ? 20.023 -4.784 -7.360 1.00 93.38 97 GLU A C 1
ATOM 762 O O . GLU A 1 97 ? 20.428 -5.812 -6.810 1.00 93.38 97 GLU A O 1
ATOM 767 N N . GLU A 1 98 ? 20.647 -3.617 -7.224 1.00 92.06 98 GLU A N 1
ATOM 768 C CA . GLU A 1 98 ? 21.774 -3.408 -6.315 1.00 92.06 98 GLU A CA 1
ATOM 769 C C . GLU A 1 98 ? 21.315 -3.0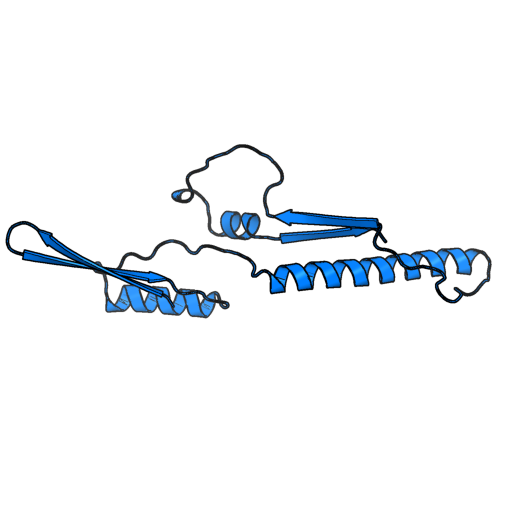94 -4.896 1.00 92.06 98 GLU A C 1
ATOM 771 O O . GLU A 1 98 ? 21.961 -3.505 -3.933 1.00 92.06 98 GLU A O 1
ATOM 776 N N . GLU A 1 99 ? 20.241 -2.318 -4.766 1.00 91.81 99 GLU A N 1
ATOM 777 C CA . GLU A 1 99 ? 19.747 -1.856 -3.476 1.00 91.81 99 GLU A CA 1
ATOM 778 C C . GLU A 1 99 ? 18.253 -1.545 -3.543 1.00 91.81 99 GLU A C 1
ATOM 780 O O . GLU A 1 99 ? 17.791 -0.866 -4.460 1.00 91.81 99 GLU A O 1
ATOM 785 N N . THR A 1 100 ? 17.523 -1.963 -2.511 1.00 90.94 100 THR A N 1
ATOM 786 C CA . THR A 1 100 ? 16.127 -1.586 -2.281 1.00 90.94 100 THR A CA 1
ATOM 787 C C . THR A 1 100 ? 16.036 -0.963 -0.899 1.00 90.94 100 THR A C 1
ATOM 789 O O . THR A 1 100 ? 16.437 -1.578 0.090 1.00 90.94 100 THR A O 1
ATOM 792 N N . LYS A 1 101 ? 15.505 0.257 -0.815 1.00 90.06 101 LYS A N 1
ATOM 793 C CA . LYS A 1 101 ? 15.224 0.922 0.462 1.00 90.06 101 LYS A CA 1
ATOM 794 C C . LYS A 1 101 ? 13.737 1.145 0.599 1.00 90.06 101 LYS A C 1
ATOM 796 O O . LYS A 1 101 ? 13.103 1.605 -0.347 1.00 90.06 101 LYS A O 1
ATOM 801 N N . GLU A 1 102 ? 13.233 0.890 1.794 1.00 88.88 102 GLU A N 1
ATOM 802 C CA . GLU A 1 102 ? 11.866 1.192 2.193 1.00 88.88 102 GLU A CA 1
ATOM 803 C C . GLU A 1 102 ? 11.869 1.964 3.493 1.00 88.88 102 GLU A C 1
ATOM 805 O O . GLU A 1 102 ? 12.693 1.703 4.371 1.00 88.88 102 GLU A O 1
ATOM 810 N N . TRP A 1 103 ? 10.945 2.903 3.614 1.00 86.69 103 TRP A N 1
ATOM 811 C CA . TRP A 1 103 ? 10.752 3.651 4.842 1.00 86.69 103 TRP A CA 1
ATOM 812 C C . TRP A 1 103 ? 9.285 4.062 4.975 1.00 86.69 103 TRP A C 1
ATOM 814 O O . TRP A 1 103 ? 8.610 4.351 3.985 1.00 86.69 103 TRP A O 1
ATOM 824 N N . GLY A 1 104 ? 8.784 4.036 6.209 1.00 79.19 104 GLY A N 1
ATOM 825 C CA . GLY A 1 104 ? 7.484 4.596 6.585 1.00 79.19 104 GLY A CA 1
ATOM 826 C C . GLY A 1 104 ? 7.613 6.065 6.992 1.00 79.19 104 GLY A C 1
ATOM 827 O O . GLY A 1 104 ? 8.719 6.609 7.019 1.00 79.19 104 GLY A O 1
ATOM 828 N N . GLY A 1 105 ? 6.494 6.720 7.293 1.00 64.50 105 GLY A N 1
ATOM 829 C CA . GLY A 1 105 ? 6.462 8.136 7.647 1.00 64.50 105 GLY A CA 1
ATOM 830 C C . GLY A 1 105 ? 7.319 8.525 8.866 1.00 64.50 105 GLY A C 1
ATOM 831 O O . GLY A 1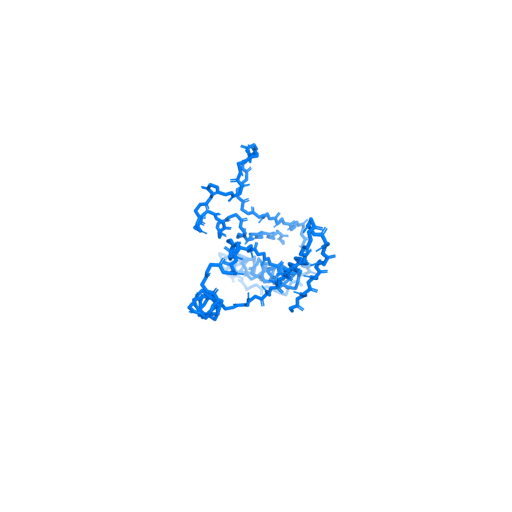 105 ? 7.536 7.734 9.777 1.00 64.50 105 GLY A O 1
ATOM 832 N N . HIS A 1 106 ? 7.782 9.783 8.806 1.00 49.72 106 HIS A N 1
ATOM 833 C CA . HIS A 1 106 ? 8.765 10.520 9.624 1.00 49.72 106 HIS A CA 1
ATOM 834 C C . HIS A 1 106 ? 10.141 9.848 9.831 1.00 49.72 106 HIS A C 1
ATOM 836 O O . HIS A 1 106 ? 10.303 8.903 10.592 1.00 49.72 106 HIS A O 1
ATOM 842 N N . ILE A 1 107 ? 11.160 10.401 9.156 1.00 47.31 107 ILE A N 1
ATOM 843 C CA . ILE A 1 107 ? 12.565 9.945 9.185 1.00 47.31 107 ILE A CA 1
ATOM 844 C C . ILE A 1 107 ? 13.342 10.546 10.378 1.00 47.31 107 ILE A C 1
ATOM 846 O O . ILE A 1 107 ? 14.495 10.184 10.580 1.00 47.31 107 ILE A O 1
ATOM 850 N N . ASP A 1 108 ? 12.740 11.401 11.212 1.00 42.66 108 ASP A N 1
ATOM 851 C CA . ASP A 1 108 ? 13.413 11.905 12.415 1.00 42.66 108 ASP A CA 1
ATOM 852 C C . ASP A 1 108 ? 12.932 11.192 13.680 1.00 42.66 108 ASP A C 1
ATOM 854 O O . ASP A 1 108 ? 11.749 11.152 14.023 1.00 42.66 108 ASP A O 1
ATOM 858 N N . GLY A 1 109 ? 13.898 10.562 14.347 1.00 49.28 109 GLY A N 1
ATOM 859 C CA . GLY A 1 109 ? 13.713 9.872 15.608 1.00 49.28 109 GLY A CA 1
ATOM 860 C C . GLY A 1 109 ? 13.361 10.834 16.738 1.00 49.28 109 GLY A C 1
ATOM 861 O O . GLY A 1 109 ? 13.719 12.007 16.727 1.00 49.28 109 GLY A O 1
ATOM 862 N N . HIS A 1 110 ? 12.728 10.261 17.758 1.00 43.56 110 HIS A N 1
ATOM 863 C CA . HIS A 1 110 ? 12.224 10.906 18.967 1.00 43.56 110 HIS A CA 1
ATOM 864 C C . HIS A 1 110 ? 10.944 11.712 18.760 1.00 43.56 110 HIS A C 1
ATOM 866 O O . HIS A 1 110 ? 10.971 12.909 18.529 1.00 43.56 110 HIS A O 1
ATOM 872 N N . LEU A 1 111 ? 9.813 11.056 19.013 1.00 40.72 111 LEU A N 1
ATOM 873 C CA . LEU A 1 111 ? 8.952 11.414 20.139 1.00 40.72 111 LEU A CA 1
ATOM 874 C C . LEU A 1 111 ? 7.955 10.275 20.361 1.00 40.72 111 LEU A C 1
ATOM 876 O O . LEU A 1 111 ? 7.194 9.902 19.471 1.00 40.72 111 LEU A O 1
ATOM 880 N N . LEU A 1 112 ? 7.948 9.747 21.584 1.00 43.19 112 LEU A N 1
ATOM 881 C CA . LEU A 1 112 ? 6.805 9.055 22.177 1.00 43.19 112 LEU A CA 1
ATOM 882 C C . LEU A 1 112 ? 5.665 10.080 22.307 1.00 43.19 112 LEU A C 1
ATOM 884 O O . LEU A 1 112 ? 5.339 10.525 23.403 1.00 43.19 112 LEU A O 1
ATOM 888 N N . HIS A 1 113 ? 5.130 10.559 21.186 1.00 47.78 113 HIS A N 1
ATOM 889 C CA . HIS A 1 113 ? 4.010 11.481 21.202 1.00 47.78 113 HIS A CA 1
ATOM 890 C C . HIS A 1 113 ? 2.753 10.637 21.333 1.00 47.78 113 HIS A C 1
ATOM 892 O O . HIS A 1 113 ? 2.463 9.812 20.468 1.00 47.78 113 HIS A O 1
ATOM 898 N N . CYS A 1 114 ? 2.057 10.815 22.456 1.00 45.84 114 CYS A N 1
ATOM 899 C CA . CYS A 1 114 ? 0.783 10.179 22.756 1.00 45.84 114 CYS A CA 1
ATOM 900 C C . CYS A 1 114 ? -0.094 10.136 21.494 1.00 45.84 114 CYS A C 1
ATOM 902 O O . CYS A 1 114 ? -0.364 11.186 20.900 1.00 45.84 114 CYS A O 1
ATOM 904 N N . ALA A 1 115 ? -0.498 8.932 21.071 1.00 53.28 115 ALA A N 1
ATOM 905 C CA . ALA A 1 115 ? -1.289 8.714 19.858 1.00 53.28 115 ALA A CA 1
ATOM 906 C C . ALA A 1 115 ? -2.573 9.569 19.842 1.00 53.28 115 ALA A C 1
ATOM 908 O O . ALA A 1 115 ? -3.083 9.918 18.775 1.00 53.28 115 ALA A O 1
ATOM 909 N N . ASP A 1 116 ? -3.044 9.980 21.019 1.00 57.59 116 ASP A N 1
ATOM 910 C CA . ASP A 1 116 ? -4.262 10.761 21.224 1.00 57.59 116 ASP A CA 1
ATOM 911 C C . ASP A 1 116 ? -4.137 12.242 20.827 1.00 57.59 116 ASP A C 1
ATOM 913 O O . ASP A 1 116 ? -5.151 12.916 20.679 1.00 57.59 116 ASP A O 1
ATOM 917 N N . SER A 1 117 ? -2.920 12.756 20.601 1.00 67.69 117 SER A N 1
ATOM 918 C CA . SER A 1 117 ? -2.697 14.154 20.187 1.00 67.69 117 SER A CA 1
ATOM 919 C C . SER A 1 117 ? -2.450 14.333 18.684 1.00 67.69 117 SER A C 1
ATOM 921 O O . SER A 1 117 ? -2.331 15.471 18.232 1.00 67.69 117 SER A O 1
ATOM 923 N N . GLN A 1 118 ? -2.335 13.248 17.911 1.00 73.88 118 GLN A N 1
ATOM 924 C CA . GLN A 1 118 ? -2.029 13.337 16.480 1.00 73.88 118 GLN A CA 1
ATOM 925 C C . GLN A 1 118 ? -3.284 13.628 15.659 1.00 73.88 118 GLN A C 1
ATOM 927 O O . GLN A 1 118 ? -4.292 12.920 15.763 1.00 73.88 118 GLN A O 1
ATOM 932 N N . THR A 1 119 ? -3.196 14.625 14.784 1.00 85.12 119 THR A N 1
ATOM 933 C CA . THR A 1 119 ? -4.235 14.928 13.798 1.00 85.12 119 THR A CA 1
ATOM 934 C C . THR A 1 119 ? -4.399 13.774 12.801 1.00 85.12 119 THR A C 1
ATOM 936 O O . THR A 1 119 ? -3.489 12.975 12.569 1.00 85.12 119 THR A O 1
ATOM 939 N N . LEU A 1 120 ? -5.566 13.692 12.151 1.00 82.19 120 LEU A N 1
ATOM 940 C CA . LEU A 1 120 ? -5.823 12.686 11.112 1.00 82.19 120 LEU A CA 1
ATOM 941 C C . LEU A 1 120 ? -4.778 12.742 9.984 1.00 82.19 120 LEU A C 1
ATOM 943 O O . LEU A 1 120 ? -4.333 11.706 9.495 1.00 82.19 120 LEU A O 1
ATOM 947 N N . GLN A 1 121 ? -4.371 13.950 9.592 1.00 83.94 121 GLN A N 1
ATOM 948 C CA . GLN A 1 121 ? -3.391 14.159 8.531 1.00 83.94 121 GLN A CA 1
ATOM 949 C C . GLN A 1 121 ? -1.999 13.645 8.925 1.00 83.94 121 GLN A C 1
ATOM 951 O O . GLN A 1 121 ? -1.356 12.977 8.119 1.00 83.94 121 GLN A O 1
ATOM 956 N N . GLU A 1 122 ? -1.562 13.882 10.165 1.00 84.25 122 GLU A N 1
ATOM 957 C CA . GLU A 1 122 ? -0.293 13.352 10.685 1.00 84.25 122 GLU A CA 1
ATOM 958 C C . GLU A 1 122 ? -0.301 11.823 10.728 1.00 84.25 122 GLU A C 1
ATOM 960 O O . GLU A 1 122 ? 0.665 11.187 10.318 1.00 84.25 122 GLU A O 1
ATOM 965 N N . ARG A 1 123 ? -1.418 11.211 11.138 1.00 84.62 123 ARG A N 1
ATOM 966 C CA . ARG A 1 123 ? -1.562 9.746 11.147 1.00 84.62 123 ARG A CA 1
ATOM 967 C C . ARG A 1 123 ? -1.450 9.144 9.744 1.00 84.62 123 ARG A C 1
ATOM 969 O O . ARG A 1 123 ? -0.779 8.129 9.570 1.00 84.62 123 ARG A O 1
ATOM 976 N N . ILE A 1 124 ? -2.062 9.779 8.741 1.00 84.94 124 ILE A N 1
ATOM 977 C CA . ILE A 1 124 ? -1.947 9.362 7.332 1.00 84.94 124 ILE A CA 1
ATOM 978 C C . ILE A 1 124 ? -0.503 9.518 6.843 1.00 84.94 124 ILE A C 1
ATOM 980 O O . ILE A 1 124 ? 0.040 8.618 6.201 1.00 84.94 124 ILE A O 1
ATOM 984 N N . GLN A 1 125 ? 0.138 10.641 7.166 1.00 86.06 125 GLN A N 1
ATOM 985 C CA . GLN A 1 125 ? 1.524 10.892 6.788 1.00 86.06 125 GLN A CA 1
ATOM 986 C C . GLN A 1 125 ? 2.476 9.864 7.412 1.00 86.06 125 GLN A C 1
ATOM 988 O O . GLN A 1 125 ? 3.349 9.345 6.719 1.00 86.06 125 GLN A O 1
ATOM 993 N N . ASN A 1 126 ? 2.272 9.517 8.683 1.00 84.56 126 ASN A N 1
ATOM 994 C CA . ASN A 1 126 ? 3.051 8.507 9.401 1.00 84.56 126 ASN A CA 1
ATOM 995 C C . ASN A 1 126 ? 2.869 7.107 8.803 1.00 84.56 126 ASN A C 1
ATOM 997 O O . ASN A 1 126 ? 3.827 6.345 8.695 1.00 84.56 126 ASN A O 1
ATOM 1001 N N . ALA A 1 127 ? 1.657 6.783 8.352 1.00 87.50 127 ALA A N 1
ATOM 1002 C CA . ALA A 1 127 ? 1.381 5.514 7.691 1.00 87.50 127 ALA A CA 1
ATOM 1003 C C . ALA A 1 127 ? 1.856 5.457 6.231 1.00 87.50 127 ALA A C 1
ATOM 1005 O O . ALA A 1 127 ? 1.877 4.373 5.660 1.00 87.50 127 ALA A O 1
ATOM 1006 N N . THR A 1 128 ? 2.242 6.584 5.622 1.00 90.31 128 THR A N 1
ATOM 1007 C CA . THR A 1 128 ? 2.669 6.619 4.217 1.00 90.31 128 THR A CA 1
ATOM 1008 C C . THR A 1 128 ? 3.977 5.850 4.031 1.00 90.31 128 THR A C 1
ATOM 1010 O O . THR A 1 128 ? 4.988 6.167 4.658 1.00 90.31 128 THR A O 1
ATOM 1013 N N . ALA A 1 129 ? 3.967 4.867 3.131 1.00 91.56 129 ALA A N 1
ATOM 1014 C CA . ALA A 1 129 ? 5.151 4.106 2.751 1.00 91.56 129 ALA A CA 1
ATOM 1015 C C . ALA A 1 129 ? 5.842 4.682 1.508 1.00 91.56 129 ALA A C 1
ATOM 1017 O O . ALA A 1 129 ? 5.203 5.057 0.523 1.00 91.56 129 ALA A O 1
ATOM 1018 N N . TYR A 1 130 ? 7.169 4.675 1.542 1.00 92.50 130 TYR A N 1
ATOM 1019 C CA . TYR A 1 130 ? 8.039 5.063 0.443 1.00 92.50 130 TYR A CA 1
ATOM 1020 C C . TYR A 1 130 ? 9.006 3.928 0.124 1.00 92.50 130 TYR A C 1
ATOM 1022 O O . TYR A 1 130 ? 9.438 3.188 1.010 1.00 92.50 130 TYR A O 1
ATOM 1030 N N . ALA A 1 131 ? 9.383 3.824 -1.148 1.00 94.06 131 ALA A N 1
ATOM 1031 C CA . ALA A 1 131 ? 10.396 2.882 -1.590 1.00 94.06 131 ALA A CA 1
ATOM 1032 C C . ALA A 1 131 ? 11.278 3.493 -2.684 1.00 94.06 131 ALA A C 1
ATOM 1034 O O . ALA A 1 131 ? 10.830 4.301 -3.500 1.00 94.06 131 ALA A O 1
ATOM 1035 N N . SER A 1 132 ? 12.540 3.075 -2.719 1.00 93.88 132 SER A N 1
ATOM 1036 C CA . SER A 1 132 ? 13.481 3.372 -3.800 1.00 93.88 132 SER A CA 1
ATOM 1037 C C . SER A 1 132 ? 14.241 2.112 -4.191 1.00 93.88 132 SER A C 1
ATOM 1039 O O . SER A 1 132 ? 14.507 1.258 -3.346 1.00 93.88 132 SER A O 1
ATOM 1041 N N . CYS A 1 133 ? 14.600 2.015 -5.467 1.00 95.12 133 CYS A N 1
ATOM 1042 C CA . CYS A 1 133 ? 15.368 0.908 -6.019 1.00 95.12 133 CYS A CA 1
ATOM 1043 C C . CYS A 1 133 ? 16.534 1.462 -6.841 1.00 95.12 133 CYS A C 1
ATOM 1045 O O . CYS A 1 133 ? 16.353 2.399 -7.628 1.00 95.12 133 CYS A O 1
ATOM 1047 N N . ARG A 1 134 ? 17.717 0.874 -6.654 1.00 93.50 134 ARG A N 1
ATOM 1048 C CA . ARG A 1 134 ? 18.896 1.062 -7.499 1.00 93.50 134 ARG A CA 1
ATOM 1049 C C . ARG A 1 134 ? 19.102 -0.202 -8.328 1.00 93.50 134 ARG A C 1
ATOM 1051 O O . ARG A 1 134 ? 19.161 -1.299 -7.774 1.00 93.50 134 ARG A O 1
ATOM 1058 N N . VAL A 1 135 ? 19.209 -0.015 -9.641 1.00 90.19 135 VAL A N 1
ATOM 1059 C CA . VAL A 1 135 ? 19.371 -1.052 -10.671 1.00 90.19 135 VAL A CA 1
ATOM 1060 C C . VAL A 1 135 ? 20.616 -0.761 -11.489 1.00 90.19 135 VAL A C 1
ATOM 1062 O O . VAL A 1 135 ? 20.829 0.445 -11.759 1.00 90.19 135 VAL A O 1
#